Protein 4WRE (pdb70)

Solvent-accessible surface area: 7886 Å² total; per-residue (Å²): 174,106,111,123,142,84,92,110,80,89,89,98,90,80,78,38,86,80,58,152,120,24,48,18,64,70,26,75,146,34,24,0,26,16,97,31,104,42,32,43,15,79,46,0,71,90,22,0,84,182,68,67,5,88,8,0,7,0,94,54,90,129,17,8,110,8,0,8,47,14,0,144,148,82,114,69,86,0,0,0,2,0,58,62,128,18,58,7,68,103,49,48,62,26,93,49,65,48,56,97,108,67,34,46,96,10,123,77,176,33,62,0,0,0,0,43,41,99,2,25,0,12,0,68,28,29,143,72,162,28,0,1,0,12,27,113

B-factor: mean 23.02, std 9.91, range [9.68, 70.6]

Sequence (136 aa):
QTELYEIKHQILQTMGVLSSLQGSMLSSVGDKVFSTNGQSVNFDTIKEMCTTRAGGNIAVPRTPEENEAIASSIAKKYNNYVYLGMIDDFHYLDGASVSYTNWYPGEPNGQGKEDCVEMYTDGTWNDRGCLQYRLAVCEF

Structure (mmCIF, N/CA/C/O backbone):
data_4WRE
#
_entry.id   4WRE
#
_cell.length_a   66.730
_cell.length_b   66.730
_cell.length_c   165.891
_cell.angle_alpha   90.000
_cell.angle_beta   90.000
_cell.angle_gamma   120.000
#
_symmetry.space_group_name_H-M   'H 3 2'
#
loop_
_entity.id
_entity.type
_entity.pdbx_description
1 polymer 'Pulmonary surfactant-associated protein A'
2 non-polymer 'CALCIUM ION'
3 non-polymer 1,2,3,4,5,6-HEXAHYDROXY-CYCLOHEXANE
4 non-polymer HEXANE-1,6-DIOL
5 non-polymer 'CHLORIDE ION'
6 water water
#
loop_
_atom_site.group_PDB
_atom_site.id
_atom_site.type_symbol
_atom_site.label_atom_id
_atom_site.label_alt_id
_atom_site.label_comp_id
_atom_site.label_asym_id
_atom_site.label_entity_id
_atom_site.label_seq_id
_atom_site.pdbx_PDB_ins_code
_atom_site.Cartn_x
_atom_site.Cartn_y
_atom_site.Cartn_z
_atom_site.occupancy
_atom_site.B_iso_or_equiv
_atom_site.auth_seq_id
_atom_site.auth_comp_id
_atom_site.auth_asym_id
_atom_site.auth_atom_id
_atom_site.pdbx_PDB_model_num
ATOM 1 N N . GLN A 1 8 ? 6.356 -37.837 43.425 1.00 48.96 88 GLN A N 1
ATOM 2 C CA . GLN A 1 8 ? 7.350 -36.911 42.896 1.00 51.38 88 GLN A CA 1
ATOM 3 C C . GLN A 1 8 ? 7.883 -37.350 41.533 1.00 47.38 88 GLN A C 1
ATOM 4 O O . GLN A 1 8 ? 7.481 -36.814 40.500 1.00 47.75 88 GLN A O 1
ATOM 10 N N . THR A 1 9 ? 8.793 -38.320 41.538 1.00 45.32 89 THR A N 1
ATOM 11 C CA . THR A 1 9 ? 9.476 -38.757 40.319 1.00 44.21 89 THR A CA 1
ATOM 12 C C . THR A 1 9 ? 8.513 -39.396 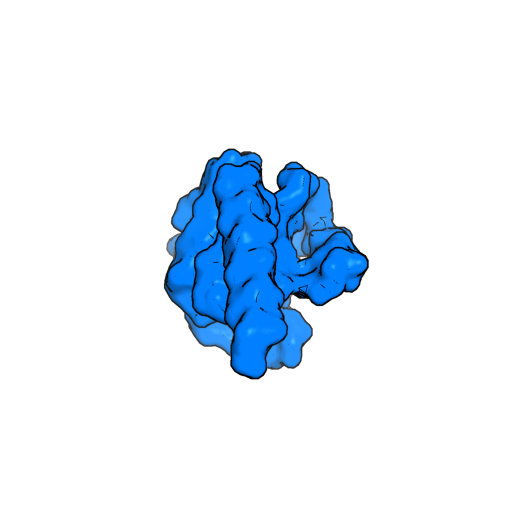39.325 1.00 41.77 89 THR A C 1
ATOM 13 O O . THR A 1 9 ? 8.664 -39.247 38.109 1.00 39.24 89 THR A O 1
ATOM 17 N N . GLU A 1 10 ? 7.529 -40.106 39.865 1.00 43.16 90 GLU A N 1
ATOM 18 C CA . GLU A 1 10 ? 6.457 -40.705 39.087 1.00 43.09 90 GLU A CA 1
ATOM 19 C C . GLU A 1 10 ? 5.809 -39.638 38.208 1.00 37.10 90 GLU A C 1
ATOM 20 O O . GLU A 1 10 ? 5.721 -39.792 36.987 1.00 33.40 90 GLU A O 1
ATOM 26 N N . LEU A 1 11 ? 5.388 -38.548 38.845 1.00 38.86 91 LEU A N 1
ATOM 27 C CA . LEU A 1 11 ? 4.729 -37.428 38.175 1.00 39.41 91 LEU A CA 1
ATOM 28 C C . LEU A 1 11 ? 5.622 -36.693 37.168 1.00 35.37 91 LEU A C 1
ATOM 29 O O . LEU A 1 11 ? 5.147 -36.268 36.115 1.00 31.72 91 LEU A O 1
ATOM 34 N N . TYR A 1 12 ? 6.907 -36.542 37.478 1.00 33.93 92 TYR A N 1
ATOM 35 C CA . TYR A 1 12 ? 7.819 -35.866 36.552 1.00 31.52 92 TYR A CA 1
ATOM 36 C C . TYR A 1 12 ? 7.961 -36.639 35.248 1.00 31.94 92 TYR A C 1
ATOM 37 O O . TYR A 1 12 ? 7.908 -36.063 34.159 1.00 29.92 92 TYR A O 1
ATOM 46 N N . GLU A 1 13 ? 8.171 -37.946 35.358 1.00 31.48 93 GLU A N 1
ATOM 47 C CA . GLU A 1 13 ? 8.323 -38.772 34.169 1.00 29.48 93 GLU A CA 1
ATOM 48 C C . GLU A 1 13 ? 7.053 -38.737 33.328 1.00 25.73 93 GLU A C 1
ATOM 49 O O . GLU A 1 13 ? 7.108 -38.622 32.099 1.00 22.73 93 GLU A O 1
ATOM 55 N N . ILE A 1 14 ? 5.912 -38.813 34.000 1.00 25.68 94 ILE A N 1
ATOM 56 C CA . ILE A 1 14 ? 4.614 -38.730 33.338 1.00 24.20 94 ILE A CA 1
ATOM 57 C C . ILE A 1 14 ? 4.455 -37.417 32.576 1.00 21.54 94 ILE A C 1
ATOM 58 O O . ILE A 1 14 ? 4.064 -37.406 31.402 1.00 20.50 94 ILE A O 1
ATOM 63 N N . LYS A 1 15 ? 4.761 -36.309 33.244 1.00 22.75 95 LYS A N 1
ATOM 64 C CA . LYS A 1 15 ? 4.676 -34.995 32.608 1.00 23.23 95 LYS A CA 1
ATOM 65 C C . LYS A 1 15 ? 5.622 -34.872 31.412 1.00 20.13 95 LYS A C 1
ATOM 66 O O . LYS A 1 15 ? 5.265 -34.296 30.375 1.00 21.91 95 LYS A O 1
ATOM 72 N N . HIS A 1 16 ? 6.834 -35.402 31.557 1.00 20.16 96 HIS A N 1
ATOM 73 C CA . HIS A 1 16 ? 7.817 -35.338 30.487 1.00 20.68 96 HIS A CA 1
ATOM 74 C C . HIS A 1 16 ? 7.316 -36.118 29.281 1.00 21.36 96 HIS A C 1
ATOM 75 O O . HIS A 1 16 ? 7.395 -35.648 28.148 1.00 21.07 96 HIS A O 1
ATOM 82 N N . GLN A 1 17 ? 6.766 -37.302 29.521 1.00 18.52 97 GLN A N 1
ATOM 83 C CA . GLN A 1 17 ? 6.260 -38.110 28.414 1.00 17.36 97 GLN A CA 1
ATOM 84 C C . GLN A 1 17 ? 5.093 -37.449 27.691 1.00 18.04 97 GLN A C 1
ATOM 85 O O . GLN A 1 17 ? 4.989 -37.516 26.468 1.00 18.00 97 GLN A O 1
ATOM 91 N N . ILE A 1 18 ? 4.223 -36.792 28.446 1.00 17.38 98 ILE A N 1
ATOM 92 C CA . ILE A 1 18 ? 3.126 -36.050 27.838 1.00 18.07 98 ILE A CA 1
ATOM 93 C C . ILE A 1 18 ? 3.634 -34.936 26.942 1.00 18.33 98 ILE A C 1
ATOM 94 O O . ILE A 1 18 ? 3.195 -34.801 25.792 1.00 18.31 98 ILE A O 1
ATOM 99 N N . LEU A 1 19 ? 4.581 -34.159 27.447 1.00 17.87 99 LEU A N 1
ATOM 100 C CA . LEU A 1 19 ? 5.193 -33.102 26.651 1.00 19.15 99 LEU A CA 1
ATOM 101 C C . LEU A 1 19 ? 5.921 -33.647 25.414 1.00 19.20 99 LEU A C 1
ATOM 102 O O . LEU A 1 19 ? 5.893 -33.028 24.345 1.00 19.33 99 LEU A O 1
ATOM 107 N N . GLN A 1 20 ? 6.550 -34.813 25.544 1.00 21.04 100 GLN A N 1
ATOM 108 C CA . GLN A 1 20 ? 7.120 -35.477 24.377 1.00 20.40 100 GLN A CA 1
ATOM 109 C C . GLN A 1 20 ? 6.054 -35.799 23.330 1.00 18.08 100 GLN A C 1
ATOM 110 O O . GLN A 1 20 ? 6.246 -35.539 22.140 1.00 16.15 100 GLN A O 1
ATOM 116 N N . THR A 1 21 ? 4.935 -36.381 23.752 1.00 14.36 101 THR A N 1
ATOM 117 C CA . THR A 1 21 ? 3.896 -36.729 22.775 1.00 14.71 101 THR A CA 1
ATOM 118 C C . THR A 1 21 ? 3.294 -35.474 22.139 1.00 14.12 101 THR A C 1
ATOM 119 O O . THR A 1 21 ? 3.053 -35.434 20.927 1.00 16.92 101 THR A O 1
ATOM 123 N N . MET A 1 22 ? 3.068 -34.440 22.944 1.00 15.00 102 MET A N 1
ATOM 124 C CA . MET A 1 22 ? 2.559 -33.186 22.396 1.00 15.37 102 MET A CA 1
ATOM 125 C C . MET A 1 22 ? 3.566 -32.519 21.455 1.00 16.44 102 MET A C 1
ATOM 126 O O . MET A 1 22 ? 3.189 -31.916 20.446 1.00 17.34 102 MET A O 1
ATOM 131 N N . GLY A 1 23 ? 4.844 -32.658 21.775 1.00 17.18 103 GLY A N 1
ATOM 132 C CA . GLY A 1 23 ? 5.888 -32.098 20.942 1.00 17.68 103 GLY A CA 1
ATOM 133 C C . GLY A 1 23 ? 5.884 -32.772 19.582 1.00 18.96 103 GLY A C 1
ATOM 134 O O . GLY A 1 23 ? 5.971 -32.109 18.550 1.00 16.12 103 GLY A O 1
ATOM 135 N N . VAL A 1 24 ? 5.768 -34.098 19.589 1.00 14.49 104 VAL A N 1
ATOM 136 C CA . VAL A 1 24 ? 5.731 -34.874 18.360 1.00 14.34 104 VAL A CA 1
ATOM 137 C C . VAL A 1 24 ? 4.514 -34.481 17.521 1.00 17.81 104 VAL A C 1
ATOM 138 O O . VAL A 1 24 ? 4.648 -34.206 16.325 1.00 18.97 104 VAL A O 1
ATOM 142 N N . LEU A 1 25 ? 3.344 -34.422 18.151 1.00 16.09 105 LEU A N 1
ATOM 143 C CA . LEU A 1 25 ? 2.122 -34.031 17.448 1.00 15.40 105 LEU A CA 1
ATOM 144 C C . LEU A 1 25 ? 2.219 -32.624 16.879 1.00 15.34 105 LEU A C 1
ATOM 145 O O . LEU A 1 25 ? 1.775 -32.368 15.758 1.00 18.19 105 LEU A O 1
ATOM 150 N N A SER A 1 26 ? 2.807 -31.714 17.651 0.47 16.30 106 SER A N 1
ATOM 151 N N B SER A 1 26 ? 2.808 -31.717 17.647 0.53 16.27 106 SER A N 1
ATOM 152 C CA A SER A 1 26 ? 3.027 -30.342 17.191 0.47 17.61 106 SER A CA 1
ATOM 153 C CA B SER A 1 26 ? 3.018 -30.354 17.174 0.53 17.76 106 SER A CA 1
ATOM 154 C C A SER A 1 26 ? 3.957 -30.312 15.978 0.47 18.54 106 SER A C 1
ATOM 155 C C B SER A 1 26 ? 3.952 -30.322 15.967 0.53 18.46 106 SER A C 1
ATOM 156 O O A SER A 1 26 ? 3.688 -29.623 14.986 0.47 19.76 106 SER A O 1
ATOM 157 O O B SER A 1 26 ? 3.682 -29.642 14.968 0.53 19.71 106 SER A O 1
ATOM 162 N N . LEU A 1 27 ? 5.056 -31.060 16.063 1.00 14.38 107 LEU A N 1
ATOM 163 C CA . LEU A 1 27 ? 6.033 -31.103 14.989 1.00 18.07 107 LEU A CA 1
ATOM 164 C C . LEU A 1 27 ? 5.394 -31.657 13.720 1.00 16.99 107 LEU A C 1
ATOM 165 O O . LEU A 1 27 ? 5.661 -31.173 12.625 1.00 19.91 107 LEU A O 1
ATOM 170 N N . GLN A 1 28 ? 4.535 -32.662 13.883 1.00 19.91 108 GLN A N 1
ATOM 171 C CA . GLN A 1 28 ? 3.881 -33.318 12.750 1.00 24.27 108 GLN A CA 1
ATOM 172 C C . GLN A 1 28 ? 2.851 -32.419 12.082 1.00 25.18 108 GLN A C 1
ATOM 173 O O . GLN A 1 28 ? 2.438 -32.684 10.959 1.00 27.27 108 GLN A O 1
ATOM 179 N N . GLY A 1 29 ? 2.435 -31.364 12.769 1.00 20.69 109 GLY A N 1
ATOM 180 C CA . GLY A 1 29 ? 1.372 -30.518 12.261 1.00 23.26 109 GLY A CA 1
ATOM 181 C C . GLY A 1 29 ? 0.012 -31.092 12.608 1.00 24.62 109 GLY A C 1
ATOM 182 O O . GLY A 1 29 ? -0.998 -30.729 12.016 1.00 24.23 109 GLY A O 1
ATOM 183 N N . SER A 1 30 ? -0.023 -31.988 13.595 1.00 21.64 110 SER A N 1
ATOM 184 C CA . SER A 1 30 ? -1.278 -32.621 13.973 1.00 20.68 110 SER A CA 1
ATOM 185 C C . SER A 1 30 ? -2.002 -31.851 15.070 1.00 25.45 110 SER A C 1
ATOM 186 O O . SER A 1 30 ? -3.188 -32.083 15.331 1.00 25.91 110 SER A O 1
ATOM 189 N N . MET A 1 31 ? -1.288 -30.925 15.704 1.00 23.18 111 MET A N 1
ATOM 190 C CA . MET A 1 31 ? -1.912 -30.046 16.680 1.00 23.43 111 MET A CA 1
ATOM 191 C C . MET A 1 31 ? -1.219 -28.694 16.786 1.00 21.41 111 MET A C 1
ATOM 192 O O . MET A 1 31 ? -0.050 -28.536 16.419 1.00 19.19 111 MET A O 1
ATOM 197 N N . LEU A 1 32 ? -1.965 -27.734 17.316 1.00 19.01 112 LEU A N 1
ATOM 198 C CA . LEU A 1 32 ? -1.437 -26.432 17.673 1.00 21.46 112 LEU A CA 1
ATOM 199 C C . LEU A 1 32 ? -1.970 -26.102 19.066 1.00 21.42 112 LEU A C 1
ATOM 200 O O . LEU A 1 32 ? -3.178 -26.175 19.306 1.00 22.26 112 LEU A O 1
ATOM 205 N N A SER A 1 33 ? -1.073 -25.718 19.974 0.58 18.97 113 SER A N 1
ATOM 206 N N B SER A 1 33 ? -1.064 -25.763 19.976 0.42 19.63 113 SER A N 1
ATOM 207 C CA A SER A 1 33 ? -1.422 -25.459 21.375 0.58 21.92 113 SER A CA 1
ATOM 208 C CA B SER A 1 33 ? -1.451 -25.402 21.331 0.42 22.31 113 SER A CA 1
ATOM 209 C C A SER A 1 33 ? -1.397 -23.961 21.701 0.58 24.64 113 SER A C 1
ATOM 210 C C B SER A 1 33 ? -1.493 -23.899 21.501 0.42 24.59 113 SER A C 1
ATOM 211 O O A SER A 1 33 ? -0.385 -23.300 21.489 0.58 25.70 113 SER A O 1
ATOM 212 O O B SER A 1 33 ? -0.633 -23.179 20.995 0.42 24.29 113 SER A O 1
ATOM 217 N N . VAL A 1 34 ? -2.514 -23.437 22.208 1.00 21.99 114 VAL A N 1
ATOM 218 C CA . VAL A 1 34 ? -2.615 -22.037 22.605 1.00 20.37 114 VAL A CA 1
ATOM 219 C C . VAL A 1 34 ? -3.183 -22.056 24.017 1.00 19.78 114 VAL A C 1
ATOM 220 O O . VAL A 1 34 ? -4.333 -22.439 24.229 1.00 19.83 114 VAL A O 1
ATOM 224 N N . GLY A 1 35 ? -2.370 -21.662 24.988 1.00 23.78 115 GLY A N 1
ATOM 225 C CA . GLY A 1 35 ? -2.766 -21.787 26.376 1.00 27.95 115 GLY A CA 1
ATOM 226 C C . GLY A 1 35 ? -3.169 -23.216 26.703 1.00 26.95 115 GLY A C 1
A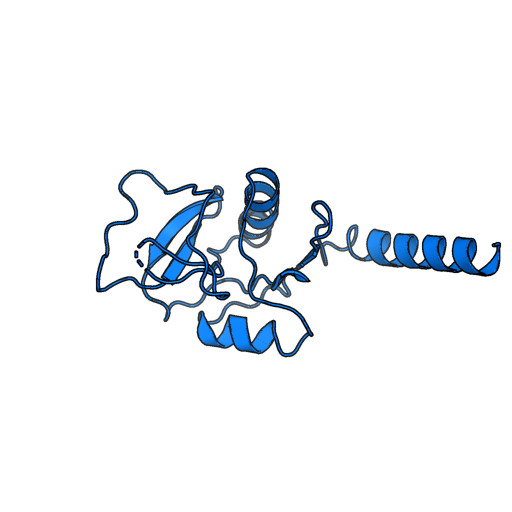TOM 227 O O . GLY A 1 35 ? -2.409 -24.153 26.450 1.00 28.29 115 GLY A O 1
ATOM 228 N N . ASP A 1 36 ? -4.383 -23.371 27.227 1.00 27.51 116 ASP A N 1
ATOM 229 C CA . ASP A 1 36 ? -4.928 -24.657 27.671 1.00 25.14 116 ASP A CA 1
ATOM 230 C C . ASP A 1 36 ? -5.635 -25.391 26.523 1.00 23.79 116 ASP A C 1
ATOM 231 O O . ASP A 1 36 ? -6.056 -26.535 26.669 1.00 24.97 116 ASP A O 1
ATOM 236 N N . LYS A 1 37 ? -5.744 -24.728 25.375 1.00 17.92 117 LYS A N 1
ATOM 237 C CA . LYS A 1 37 ? -6.508 -25.246 24.248 1.00 19.49 117 LYS A CA 1
ATOM 238 C C . LYS A 1 37 ? -5.579 -25.919 23.253 1.00 21.11 117 LYS A C 1
ATOM 239 O O . LYS A 1 37 ? -4.450 -25.479 23.058 1.00 20.97 117 LYS A O 1
ATOM 245 N N . VAL A 1 38 ? -6.073 -26.971 22.612 1.00 16.02 118 VAL A N 1
ATOM 246 C CA . VAL A 1 38 ? -5.346 -27.623 21.533 1.00 15.87 118 VAL A CA 1
ATOM 247 C C . VAL A 1 38 ? -6.239 -27.667 20.307 1.00 14.74 118 VAL A C 1
ATOM 248 O O . VAL A 1 38 ? -7.364 -28.150 20.373 1.00 17.26 118 VAL A O 1
ATOM 252 N N . PHE A 1 39 ? -5.734 -27.149 19.193 1.00 14.44 119 PHE A N 1
ATOM 253 C CA . PHE A 1 39 ? -6.487 -27.110 17.952 1.00 16.08 119 PHE A CA 1
ATOM 254 C C . PHE A 1 39 ? -5.920 -28.164 17.014 1.00 13.64 119 PHE A C 1
ATOM 255 O O . PHE A 1 39 ? -4.721 -28.409 17.010 1.00 17.54 119 PHE A O 1
ATOM 263 N N . SER A 1 40 ? -6.784 -28.769 16.209 1.00 13.39 120 SER A N 1
ATOM 264 C CA . SER A 1 40 ? -6.329 -29.794 15.277 1.00 13.62 120 SER A CA 1
ATOM 265 C C . SER A 1 40 ? -7.295 -29.938 14.119 1.00 15.07 120 SER A C 1
ATOM 266 O O . SER A 1 40 ? -8.502 -29.710 14.271 1.00 15.05 120 SER A O 1
ATOM 269 N N . THR A 1 41 ? -6.751 -30.286 12.956 1.00 16.41 121 THR A N 1
ATOM 270 C CA . THR A 1 41 ? -7.561 -30.685 11.817 1.00 15.80 121 THR A CA 1
ATOM 271 C C . THR A 1 41 ? -7.002 -31.963 11.210 1.00 20.71 121 THR A C 1
ATOM 272 O O . THR A 1 41 ? -5.794 -32.242 11.287 1.00 23.04 121 THR A O 1
ATOM 276 N N . ASN A 1 42 ? -7.882 -32.747 10.606 1.00 19.87 122 ASN A N 1
ATOM 277 C CA . ASN A 1 42 ? -7.435 -33.888 9.833 1.00 22.72 122 ASN A CA 1
ATOM 278 C C . ASN A 1 42 ? -7.427 -33.580 8.345 1.00 19.93 122 ASN A C 1
ATOM 279 O O . ASN A 1 42 ? -7.105 -34.442 7.528 1.00 19.92 122 ASN A O 1
ATOM 284 N N . GLY A 1 43 ? -7.772 -32.345 7.998 1.00 17.62 123 GLY A N 1
ATOM 285 C CA . GLY A 1 43 ? -7.710 -31.910 6.611 1.00 18.75 123 GLY A CA 1
ATOM 286 C C . GLY A 1 43 ? -8.964 -32.165 5.802 1.00 18.25 123 GLY A C 1
ATOM 287 O O . GLY A 1 43 ? -9.007 -31.868 4.598 1.00 20.44 123 GLY A O 1
ATOM 288 N N . GLN A 1 44 ? -9.982 -32.730 6.435 1.00 16.24 124 GLN A N 1
ATOM 289 C CA . GLN A 1 44 ? -11.243 -32.991 5.741 1.00 19.89 124 GLN A CA 1
ATOM 290 C C . GLN A 1 44 ? -12.159 -31.776 5.720 1.00 19.07 124 GLN A C 1
ATOM 291 O O . GLN A 1 44 ? -12.147 -30.970 6.649 1.00 16.96 124 GLN A O 1
ATOM 297 N N . SER A 1 45 ? -12.946 -31.651 4.650 1.00 18.37 125 SER A N 1
ATOM 298 C CA . SER A 1 45 ? -13.937 -30.577 4.528 1.00 17.39 125 SER A CA 1
ATOM 299 C C . SER A 1 45 ? -15.363 -31.130 4.487 1.00 15.37 125 SER A C 1
ATOM 300 O O . SER A 1 45 ? -15.689 -31.97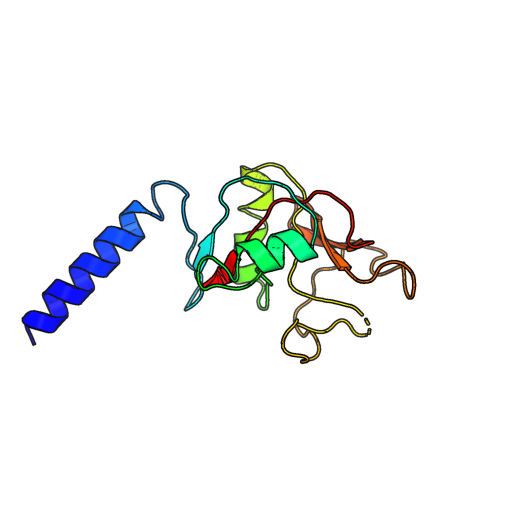1 3.656 1.00 17.82 125 SER A O 1
ATOM 303 N N . VAL A 1 46 ? -16.207 -30.661 5.400 1.00 15.58 126 VAL A N 1
ATOM 304 C CA . VAL A 1 46 ? -17.593 -31.108 5.493 1.00 14.08 126 VAL A CA 1
ATOM 305 C C . VAL A 1 46 ? -18.422 -29.930 6.013 1.00 12.51 126 VAL A C 1
ATOM 306 O O . VAL A 1 46 ? -17.882 -28.858 6.287 1.00 16.62 126 VAL A O 1
ATOM 310 N N . ASN A 1 47 ? -19.733 -30.107 6.132 1.00 13.41 127 ASN A N 1
ATOM 311 C CA . ASN A 1 47 ? -20.545 -28.980 6.582 1.00 12.51 127 ASN A CA 1
ATOM 312 C C . ASN A 1 47 ? -20.486 -28.802 8.101 1.00 14.94 127 ASN A C 1
ATOM 313 O O . ASN A 1 47 ? -19.904 -29.624 8.806 1.00 16.24 127 ASN A O 1
ATOM 318 N N . PHE A 1 48 ? -21.104 -27.732 8.585 1.00 15.30 128 PHE A N 1
ATOM 319 C CA . PHE A 1 48 ? -21.032 -27.358 10.001 1.00 12.86 128 PHE A CA 1
ATOM 320 C C . PHE A 1 48 ? -21.455 -28.480 10.954 1.00 13.00 128 PHE A C 1
ATOM 321 O O . PHE A 1 48 ? -20.734 -28.798 11.896 1.00 14.36 128 PHE A O 1
ATOM 329 N N . ASP A 1 49 ? -22.609 -29.091 10.702 1.00 14.90 129 ASP A N 1
ATOM 330 C CA . ASP A 1 49 ? -23.118 -30.137 11.582 1.00 17.13 129 ASP A CA 1
ATOM 331 C C . ASP A 1 49 ? -22.178 -31.332 11.593 1.00 16.56 129 ASP A C 1
ATOM 332 O O . ASP A 1 49 ? -21.977 -31.985 12.621 1.00 16.23 129 ASP A O 1
ATOM 337 N N . THR A 1 50 ? -21.614 -31.626 10.428 1.00 14.87 130 THR A N 1
ATOM 338 C CA . THR A 1 50 ? -20.759 -32.792 10.291 1.00 15.08 130 THR A CA 1
ATOM 339 C C . THR A 1 50 ? -19.412 -32.571 10.982 1.00 16.32 130 THR A C 1
ATOM 340 O O . THR A 1 50 ? -18.834 -33.505 11.538 1.00 16.04 130 THR A O 1
ATOM 344 N N . ILE A 1 51 ? -18.933 -31.328 10.975 1.00 12.79 131 ILE A N 1
ATOM 345 C CA . ILE A 1 51 ? -17.729 -30.978 11.718 1.00 12.29 131 ILE A CA 1
ATOM 346 C C . ILE A 1 51 ? -18.017 -31.174 13.203 1.00 18.18 131 ILE A C 1
ATOM 347 O O . ILE A 1 51 ? -17.241 -31.805 13.915 1.00 17.22 131 ILE A O 1
ATOM 352 N N . LYS A 1 52 ? -19.154 -30.669 13.667 1.00 15.98 132 LYS A N 1
ATOM 353 C CA . LYS A 1 52 ? -19.520 -30.851 15.079 1.00 15.68 132 LYS A CA 1
ATOM 354 C C . LYS A 1 52 ? -19.533 -32.326 15.471 1.00 18.50 132 LYS A C 1
ATOM 355 O O . LYS A 1 52 ? -19.037 -32.704 16.541 1.00 22.87 132 LYS A O 1
ATOM 361 N N . GLU A 1 53 ? -20.098 -33.159 14.601 1.00 17.36 133 GLU A N 1
ATOM 362 C CA . GLU A 1 53 ? -20.158 -34.593 14.843 1.00 18.19 133 GLU A CA 1
ATOM 363 C C . GLU A 1 53 ? -18.759 -35.218 14.875 1.00 19.95 133 GLU A C 1
ATOM 364 O O . GLU A 1 53 ? -18.482 -36.076 15.707 1.00 20.87 133 GLU A O 1
ATOM 370 N N . MET A 1 54 ? -17.883 -34.775 13.978 1.00 18.19 134 MET A N 1
ATOM 371 C CA . MET A 1 54 ? -16.517 -35.313 13.918 1.00 20.13 134 MET A CA 1
ATOM 372 C C . MET A 1 54 ? -15.727 -34.935 15.159 1.00 17.86 134 MET A C 1
ATOM 373 O O . MET A 1 54 ? -14.993 -35.759 15.718 1.00 17.45 134 MET A O 1
ATOM 378 N N . CYS A 1 55 ? -15.862 -33.681 15.581 1.00 14.67 135 CYS A N 1
ATOM 379 C CA . CYS A 1 55 ? -15.141 -33.224 16.760 1.00 18.22 135 CYS A CA 1
ATOM 380 C C . CYS A 1 55 ? -15.630 -33.938 18.022 1.00 21.17 135 CYS A C 1
ATOM 381 O O . CYS A 1 55 ? -14.825 -34.392 18.829 1.00 18.74 135 CYS A O 1
ATOM 384 N N A THR A 1 56 ? -16.943 -34.049 18.196 0.39 19.61 136 THR A N 1
ATOM 385 N N B THR A 1 56 ? -16.949 -34.037 18.174 0.61 19.30 136 THR A N 1
ATOM 386 C CA A THR A 1 56 ? -17.465 -34.710 19.393 0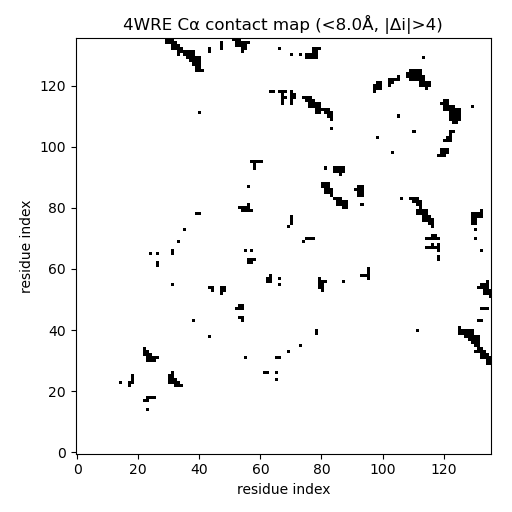.39 20.30 136 THR A CA 1
ATOM 387 C CA B THR A 1 56 ? -17.540 -34.718 19.327 0.61 20.76 136 THR A CA 1
ATOM 388 C C A THR A 1 56 ? -17.110 -36.197 19.424 0.39 20.96 136 THR A C 1
ATOM 389 C C B THR A 1 56 ? -17.063 -36.161 19.406 0.61 20.80 136 THR A C 1
ATOM 390 O O A THR A 1 56 ? -16.934 -36.776 20.497 0.39 22.70 136 THR A O 1
ATOM 391 O O B THR A 1 56 ? -16.757 -36.670 20.486 0.61 22.73 136 THR A O 1
ATOM 398 N N . ARG A 1 57 ? -16.993 -36.807 18.246 1.00 18.53 137 ARG A N 1
ATOM 399 C CA . ARG A 1 57 ? -16.598 -38.205 18.141 1.00 22.68 137 ARG A CA 1
ATOM 400 C C . ARG A 1 57 ? -15.177 -38.406 18.676 1.00 23.22 137 ARG A C 1
ATOM 401 O O . ARG A 1 57 ? -14.877 -39.415 19.326 1.00 23.32 137 ARG A O 1
ATOM 409 N N . ALA A 1 58 ? -14.329 -37.412 18.439 1.00 21.84 138 ALA A N 1
ATOM 410 C CA . ALA A 1 58 ? -12.938 -37.441 18.889 1.00 21.64 138 ALA A CA 1
ATOM 411 C C . ALA A 1 58 ? -12.752 -36.995 20.343 1.00 22.94 138 ALA A C 1
ATOM 412 O O . ALA A 1 58 ? -11.643 -37.062 20.873 1.00 23.88 138 ALA A O 1
ATOM 414 N N . GLY A 1 59 ? -13.828 -36.541 20.979 1.00 19.27 139 GLY A N 1
ATOM 415 C CA . GLY A 1 59 ? -13.775 -36.112 22.362 1.00 23.15 139 GLY A CA 1
ATOM 416 C C . GLY A 1 59 ? -13.566 -34.618 22.513 1.00 21.22 139 GLY A C 1
ATOM 417 O O . GLY A 1 59 ? -13.237 -34.146 23.603 1.00 23.32 139 GLY A O 1
ATOM 418 N N . GLY A 1 60 ? -13.748 -33.882 21.419 1.00 20.89 140 GLY A N 1
ATOM 419 C CA . GLY A 1 60 ? -13.555 -32.437 21.408 1.00 19.57 140 GLY A CA 1
ATOM 420 C C . GLY A 1 60 ? -14.783 -31.669 20.936 1.00 16.08 140 GLY A C 1
ATOM 421 O O . GLY A 1 60 ? -15.902 -32.181 21.004 1.00 18.05 140 GLY A O 1
ATOM 422 N N . ASN A 1 61 ? -14.566 -30.443 20.462 1.00 16.74 141 ASN A N 1
ATOM 423 C CA . ASN A 1 61 ? -15.642 -29.562 20.001 1.00 20.75 141 ASN A CA 1
ATOM 424 C C . ASN A 1 61 ? -15.178 -28.806 18.764 1.00 19.75 141 ASN A C 1
ATOM 425 O O . ASN A 1 61 ? -13.974 -28.669 18.548 1.00 18.06 141 ASN A O 1
ATOM 430 N N . ILE A 1 62 ? -16.107 -28.316 17.945 1.00 12.16 142 ILE A N 1
ATOM 431 C CA . ILE A 1 62 ? -15.700 -27.490 16.809 1.00 11.38 142 ILE A CA 1
ATOM 432 C C . ILE A 1 62 ? -14.947 -26.264 17.343 1.00 14.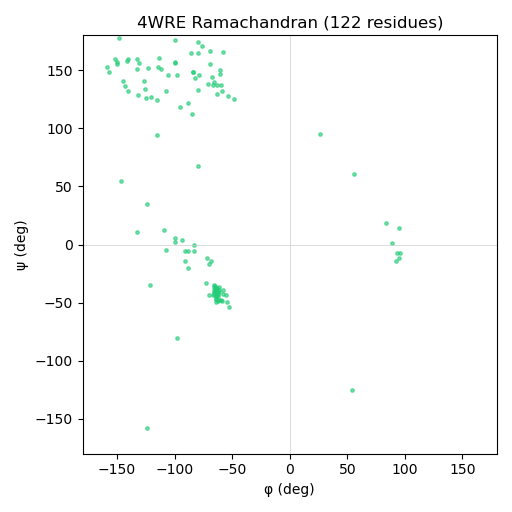08 142 ILE A C 1
ATOM 433 O O . ILE A 1 62 ? -15.323 -25.685 18.366 1.00 16.96 142 ILE A O 1
ATOM 438 N N . ALA A 1 63 ? -13.846 -25.916 16.690 1.00 11.88 143 ALA A N 1
ATOM 439 C CA . ALA A 1 63 ? -12.988 -24.856 17.192 1.00 15.47 143 ALA A CA 1
ATOM 440 C C . ALA A 1 63 ? -13.657 -23.487 17.131 1.00 15.82 143 ALA A C 1
ATOM 441 O O . ALA A 1 63 ? -14.399 -23.182 16.194 1.00 14.69 143 ALA A O 1
ATOM 443 N N . VAL A 1 64 ? -13.379 -22.664 18.134 1.00 16.78 144 VAL A N 1
ATOM 444 C CA . VAL A 1 64 ? -13.794 -21.272 18.084 1.00 15.45 144 VAL A CA 1
ATOM 445 C C . VAL A 1 64 ? -12.725 -20.378 18.714 1.00 13.88 144 VAL A C 1
ATOM 446 O O . VAL A 1 64 ? -12.149 -20.719 19.757 1.00 17.36 144 VAL A O 1
ATOM 450 N N . PRO A 1 65 ? -12.422 -19.239 18.070 1.00 13.47 145 PRO A N 1
ATOM 451 C CA . PRO A 1 65 ? -11.398 -18.368 18.657 1.00 14.08 145 PRO A CA 1
ATOM 452 C C . PRO A 1 65 ? -12.006 -17.389 19.648 1.00 15.55 145 PRO A C 1
ATOM 453 O O . PRO A 1 65 ? -12.899 -16.624 19.281 1.00 19.44 145 PRO A O 1
ATOM 457 N N . ARG A 1 66 ? -11.538 -17.424 20.893 1.00 15.30 146 ARG A N 1
ATOM 458 C CA . ARG A 1 66 ? -12.074 -16.544 21.921 1.00 17.77 146 ARG A CA 1
ATOM 459 C C . ARG A 1 66 ? -11.074 -15.445 22.256 1.00 17.70 146 ARG A C 1
ATOM 460 O O . ARG A 1 66 ? -11.353 -14.542 23.057 1.00 18.71 146 ARG A O 1
ATOM 468 N N . THR A 1 67 ? -9.893 -15.538 21.657 1.00 19.69 147 THR A N 1
ATOM 469 C CA . THR A 1 67 ? -8.836 -14.556 21.875 1.00 21.35 147 THR A CA 1
ATOM 470 C C . THR A 1 67 ? -8.136 -14.295 20.550 1.00 21.52 147 THR A C 1
ATOM 471 O O . THR A 1 67 ? -8.214 -15.120 19.642 1.00 21.71 147 THR A O 1
ATOM 475 N N . PRO A 1 68 ? -7.441 -13.150 20.434 1.00 22.47 148 PRO A N 1
ATOM 476 C CA . PRO A 1 68 ? -6.647 -12.925 19.219 1.00 21.91 148 PRO A CA 1
ATOM 477 C C . PRO A 1 68 ? -5.593 -14.008 18.952 1.00 19.69 148 PRO A C 1
ATOM 478 O O . PRO A 1 68 ? -5.407 -14.368 17.790 1.00 18.44 148 PRO A O 1
ATOM 482 N N . GLU A 1 69 ? -4.924 -14.521 19.986 1.00 22.18 149 GLU A N 1
ATOM 483 C CA . GLU A 1 69 ? -3.967 -15.609 19.786 1.00 20.11 149 GLU A CA 1
ATOM 484 C C . GLU A 1 69 ? -4.638 -16.877 19.257 1.00 16.37 149 GLU A C 1
ATOM 485 O O . GLU A 1 69 ? -4.098 -17.545 18.373 1.00 19.99 149 GLU A O 1
ATOM 491 N N . GLU A 1 70 ? -5.819 -17.200 19.777 1.00 16.01 150 GLU A N 1
ATOM 492 C CA . GLU A 1 70 ? -6.555 -18.360 19.276 1.00 14.48 150 GLU A CA 1
ATOM 493 C C . GLU A 1 70 ? -6.991 -18.129 17.823 1.00 18.47 150 GLU A C 1
ATOM 494 O O . GLU A 1 70 ? -6.983 -19.051 16.995 1.00 16.94 150 GLU A O 1
ATOM 500 N N . ASN A 1 71 ? -7.353 -16.890 17.508 1.00 15.61 151 ASN A N 1
ATOM 501 C CA . ASN A 1 71 ? -7.711 -16.570 16.131 1.00 15.47 151 ASN A CA 1
ATOM 502 C C . ASN A 1 71 ? -6.542 -16.771 15.184 1.00 19.57 151 ASN A C 1
ATOM 503 O O . ASN A 1 71 ? -6.712 -17.331 14.100 1.00 20.08 151 ASN A O 1
ATOM 508 N N . GLU A 1 72 ? -5.361 -16.313 15.595 1.00 17.48 152 GLU A N 1
ATOM 509 C CA . GLU A 1 72 ? -4.165 -16.471 14.777 1.00 18.84 152 GLU A CA 1
ATOM 510 C C . GLU A 1 72 ? -3.838 -17.944 14.549 1.00 21.24 152 GLU A C 1
ATOM 511 O O . GLU A 1 72 ? -3.435 -18.336 13.448 1.00 21.57 152 GLU A O 1
ATOM 517 N N . ALA A 1 73 ? -4.033 -18.756 15.585 1.00 18.50 153 ALA A N 1
ATOM 518 C CA . ALA A 1 73 ? -3.753 -20.187 15.497 1.00 17.66 153 ALA A CA 1
ATOM 519 C C . ALA A 1 73 ? -4.664 -20.885 14.483 1.00 17.21 153 ALA A C 1
ATOM 520 O O . ALA A 1 73 ? -4.199 -21.639 13.631 1.00 19.80 153 ALA A O 1
ATOM 522 N N . ILE A 1 74 ? -5.969 -20.642 14.586 1.00 15.95 154 ILE A N 1
ATOM 523 C CA . ILE A 1 74 ? -6.920 -21.235 13.651 1.00 13.93 154 ILE A CA 1
ATOM 524 C C . ILE A 1 74 ? -6.699 -20.683 12.228 1.00 18.14 154 ILE A C 1
ATOM 525 O O . ILE A 1 74 ? -6.761 -21.420 11.241 1.00 17.60 154 ILE A O 1
ATOM 530 N N . ALA A 1 75 ? -6.414 -19.391 12.124 1.00 16.58 155 ALA A N 1
ATOM 531 C CA . ALA A 1 75 ? -6.066 -18.791 10.830 1.00 16.86 155 ALA A CA 1
ATOM 532 C C . ALA A 1 75 ? -4.854 -19.471 10.197 1.00 18.48 155 ALA A C 1
ATOM 533 O O . ALA A 1 75 ? -4.816 -19.680 8.981 1.00 17.49 155 ALA A O 1
ATOM 535 N N A SER A 1 76 ? -3.867 -19.803 11.027 0.28 17.06 156 SER A N 1
ATOM 536 N N B SER A 1 76 ? -3.860 -19.818 11.012 0.72 16.31 156 SER A N 1
ATOM 537 C CA A SER A 1 76 ? -2.673 -20.501 10.565 0.28 18.47 156 SER A CA 1
ATOM 538 C CA B SER A 1 76 ? -2.675 -20.476 10.480 0.72 18.27 156 SER A CA 1
ATOM 539 C C A SER A 1 76 ? -3.043 -21.848 9.962 0.28 18.73 156 SER A C 1
ATOM 540 C C B SER A 1 76 ? -3.028 -21.868 9.956 0.72 19.21 156 SER A C 1
ATOM 541 O O A SER A 1 76 ? -2.459 -22.279 8.966 0.28 18.98 156 SER A O 1
ATOM 542 O O B SER A 1 76 ? -2.419 -22.348 8.994 0.72 18.74 156 SER A O 1
ATOM 547 N N . ILE A 1 77 ? -4.026 -22.504 10.573 1.00 17.55 157 ILE A N 1
ATOM 548 C CA . ILE A 1 77 ? -4.525 -23.791 10.084 1.00 17.40 157 ILE A CA 1
ATOM 549 C C . ILE A 1 77 ? -5.245 -23.606 8.740 1.00 18.33 157 ILE A C 1
ATOM 550 O O . ILE A 1 77 ? -5.012 -24.361 7.790 1.00 20.55 157 ILE A O 1
ATOM 555 N N . ALA A 1 78 ? -6.110 -22.594 8.670 1.00 15.24 158 ALA A N 1
ATOM 556 C CA . ALA A 1 78 ? -6.828 -22.264 7.434 1.00 13.99 158 ALA A CA 1
ATOM 557 C C . ALA A 1 78 ? -5.852 -21.962 6.312 1.00 16.96 158 ALA A C 1
ATOM 558 O O . ALA A 1 78 ? -6.042 -22.397 5.169 1.00 16.24 158 ALA A O 1
ATOM 560 N N . LYS A 1 79 ? -4.805 -21.216 6.641 1.00 16.91 159 LYS A N 1
ATOM 561 C CA . LYS A 1 79 ? -3.806 -20.828 5.653 1.00 23.30 159 LYS A CA 1
ATOM 562 C C . LYS A 1 79 ? -2.973 -22.036 5.219 1.00 27.11 159 LYS A C 1
ATOM 563 O O . LYS A 1 79 ? -2.740 -22.244 4.025 1.00 26.71 159 LYS A O 1
ATOM 569 N N . LYS A 1 80 ? -2.561 -22.855 6.182 1.00 27.76 160 LYS A N 1
ATOM 570 C CA . LYS A 1 80 ? -1.748 -24.033 5.885 1.00 29.38 160 LYS A CA 1
ATOM 571 C C . LYS A 1 80 ? -2.486 -25.084 5.060 1.00 25.28 160 LYS A C 1
ATOM 572 O O . LYS A 1 80 ? -1.909 -25.665 4.139 1.00 24.74 160 LYS A O 1
ATOM 578 N N . TYR A 1 81 ? -3.749 -25.342 5.397 1.00 18.66 161 TYR A N 1
ATOM 579 C CA . TYR A 1 81 ? -4.558 -26.310 4.652 1.00 18.01 161 TYR A CA 1
ATOM 580 C C . TYR A 1 81 ? -5.325 -25.651 3.510 1.00 20.47 161 TYR A C 1
ATOM 581 O O . TYR A 1 81 ? -5.991 -26.329 2.730 1.00 21.08 161 TYR A O 1
ATOM 590 N N . ASN A 1 82 ? -5.241 -24.328 3.445 1.00 20.99 162 ASN A N 1
ATOM 591 C CA . ASN A 1 82 ? -5.747 -23.560 2.319 1.00 18.70 162 ASN A CA 1
ATOM 592 C C . ASN A 1 82 ? -7.215 -23.813 2.031 1.00 19.02 162 ASN A C 1
ATOM 593 O O . ASN A 1 82 ? -7.581 -24.257 0.942 1.00 16.98 162 ASN A O 1
ATOM 598 N N . ASN A 1 83 ? -8.051 -23.519 3.017 1.00 18.25 163 ASN A N 1
ATOM 599 C CA . ASN A 1 83 ? -9.489 -23.678 2.890 1.00 15.29 163 ASN A CA 1
ATOM 600 C C . ASN A 1 83 ? -10.145 -22.787 3.929 1.00 18.35 163 ASN A C 1
ATOM 601 O O . ASN A 1 83 ? -9.553 -22.501 4.976 1.00 15.50 163 ASN A O 1
ATOM 606 N N . TYR A 1 84 ? -11.367 -22.356 3.652 1.00 15.76 164 TYR A N 1
ATOM 607 C CA . TYR A 1 84 ? -12.149 -21.662 4.673 1.00 15.39 164 TYR A CA 1
ATOM 608 C C . TYR A 1 84 ? -12.526 -22.661 5.759 1.00 11.78 164 TYR A C 1
ATOM 609 O O . TYR A 1 84 ? -12.633 -23.868 5.502 1.00 14.28 164 TYR A O 1
ATOM 618 N N . VAL A 1 85 ? -12.765 -22.146 6.961 1.00 13.35 165 VAL A N 1
ATOM 619 C CA . VAL A 1 85 ? -13.011 -22.962 8.147 1.00 12.21 165 VAL A CA 1
ATOM 620 C C . VAL A 1 85 ? -14.335 -22.539 8.790 1.00 10.93 165 VAL A C 1
ATOM 621 O O . VAL A 1 85 ? -14.587 -21.343 8.939 1.00 14.22 165 VAL A O 1
ATOM 625 N N . TYR A 1 86 ? -15.186 -23.491 9.164 1.00 12.05 166 TYR A N 1
ATOM 626 C CA . TYR A 1 86 ? -16.352 -23.153 9.982 1.00 10.41 166 TYR A CA 1
ATOM 627 C C . TYR A 1 86 ? -15.947 -23.000 11.456 1.00 11.93 166 TYR A C 1
ATOM 628 O O . TYR A 1 86 ? -15.222 -23.830 11.991 1.00 13.91 166 TYR A O 1
ATOM 637 N N . LEU A 1 87 ? -16.405 -21.925 12.091 1.00 9.95 167 LEU A N 1
ATOM 638 C CA . LEU A 1 87 ? -16.119 -21.678 13.522 1.00 9.68 167 LEU A CA 1
ATOM 639 C C . LEU A 1 87 ? -17.287 -22.082 14.410 1.00 13.92 167 LEU A C 1
ATOM 640 O O . LEU A 1 87 ? -18.438 -22.130 13.971 1.00 14.19 167 LEU A O 1
ATOM 645 N N . GLY A 1 88 ? -16.992 -22.355 15.678 1.00 14.17 168 GLY A N 1
ATOM 646 C CA . GLY A 1 88 ? -18.017 -22.752 16.623 1.00 12.50 168 GLY A CA 1
ATOM 647 C C . GLY A 1 88 ? -18.822 -21.579 17.157 1.00 15.54 168 GLY A C 1
ATOM 648 O O . GLY A 1 88 ? -18.750 -21.232 18.338 1.00 16.49 168 GLY A O 1
ATOM 649 N N . MET A 1 89 ? -19.599 -20.963 16.279 1.00 15.83 169 MET A N 1
ATOM 650 C CA . MET A 1 89 ? -20.551 -19.960 16.711 1.00 16.65 169 MET A CA 1
ATOM 651 C C . MET A 1 89 ? -21.755 -19.939 15.790 1.00 16.03 169 MET A C 1
ATOM 652 O O . MET A 1 89 ? -21.681 -20.378 14.640 1.00 18.14 169 MET A O 1
ATOM 657 N N . ILE A 1 90 ? -22.862 -19.437 16.314 1.00 17.16 170 ILE A N 1
ATOM 658 C CA . ILE A 1 90 ? -24.127 -19.468 15.600 1.00 20.64 170 ILE A CA 1
ATOM 659 C C . ILE A 1 90 ? -24.904 -18.201 15.937 1.00 25.38 170 ILE A C 1
ATOM 660 O O . ILE A 1 90 ? -24.879 -17.728 17.081 1.00 23.77 170 ILE A O 1
ATOM 665 N N . ASP A 1 91 ? -25.578 -17.636 14.940 1.00 18.36 171 ASP A N 1
ATOM 666 C CA . ASP A 1 91 ? -26.366 -16.422 15.162 1.00 19.08 171 ASP A CA 1
ATOM 667 C C . ASP A 1 91 ? -27.474 -16.639 16.191 1.00 29.28 171 ASP A C 1
ATOM 668 O O . ASP A 1 91 ? -28.186 -17.642 16.152 1.00 31.90 171 ASP A O 1
ATOM 673 N N . ASP A 1 97 ? -26.424 -10.810 17.145 1.00 57.66 177 ASP A N 1
ATOM 674 C CA . ASP A 1 97 ? -25.879 -11.436 18.345 1.00 53.30 177 ASP A CA 1
ATOM 675 C C . ASP A 1 97 ? -25.441 -12.877 18.070 1.00 39.93 177 ASP A C 1
ATOM 676 O O . ASP A 1 97 ? -26.247 -13.806 18.120 1.00 41.24 177 ASP A O 1
ATOM 681 N N . PHE A 1 98 ? -24.162 -13.058 17.774 1.00 30.40 178 PHE A N 1
ATOM 682 C CA . PHE A 1 98 ? -23.617 -14.398 17.608 1.00 21.86 178 PHE A CA 1
ATOM 683 C C . PHE A 1 98 ? -23.272 -14.987 18.978 1.00 19.50 178 PHE A C 1
ATOM 684 O O . PHE A 1 98 ? -22.860 -14.267 19.885 1.00 24.05 178 PHE A O 1
ATOM 692 N N . HIS A 1 99 ? -23.489 -16.288 19.131 1.00 19.75 179 HIS A N 1
ATOM 693 C CA . HIS A 1 99 ? -23.205 -16.974 20.391 1.00 23.74 179 HIS A CA 1
ATOM 694 C C . HIS A 1 99 ? -22.240 -18.113 20.136 1.00 23.31 179 HIS A C 1
ATOM 695 O O . HIS A 1 99 ? -22.235 -18.696 19.057 1.00 21.22 179 HIS A O 1
ATOM 702 N N . TYR A 1 100 ? -21.453 -18.460 21.147 1.00 19.17 180 TYR A N 1
ATOM 703 C CA . TYR A 1 10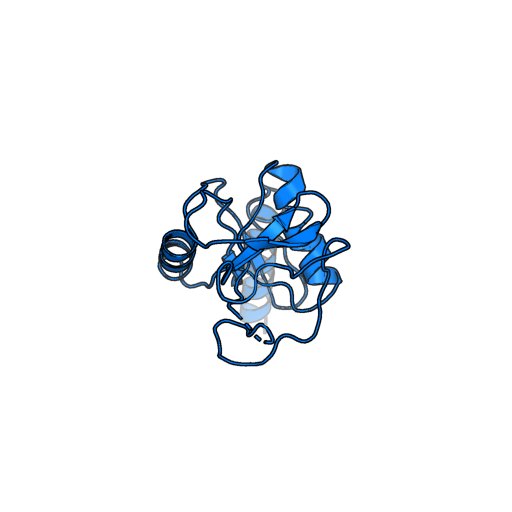0 ? -20.712 -19.709 21.122 1.00 16.68 180 TYR A CA 1
ATOM 704 C C . TYR A 1 100 ? -21.717 -20.837 21.242 1.00 15.74 180 TYR A C 1
ATOM 705 O O . TYR A 1 100 ? -22.870 -20.608 21.586 1.00 17.11 180 TYR A O 1
ATOM 714 N N . LEU A 1 101 ? -21.284 -22.063 20.974 1.00 17.20 181 LEU A N 1
ATOM 715 C CA . LEU A 1 101 ? -22.216 -23.183 21.009 1.00 17.44 181 LEU A CA 1
ATOM 716 C C . LEU A 1 101 ? -22.628 -23.542 22.450 1.00 20.07 181 LEU A C 1
ATOM 717 O O . LEU A 1 101 ? -23.587 -24.282 22.668 1.00 21.96 181 LEU A O 1
ATOM 722 N N . ASP A 1 102 ? -21.925 -22.975 23.422 1.00 16.64 182 ASP A N 1
ATOM 723 C CA . ASP A 1 102 ? -22.300 -23.146 24.826 1.00 20.34 182 ASP A CA 1
ATOM 724 C C . ASP A 1 102 ? -23.397 -22.175 25.259 1.00 22.46 182 ASP A C 1
ATOM 725 O O . ASP A 1 102 ? -23.838 -22.191 26.419 1.00 26.03 182 ASP A O 1
ATOM 730 N N . GLY A 1 103 ? -23.830 -21.326 24.329 1.00 24.09 183 GLY A N 1
ATOM 731 C CA . GLY A 1 103 ? -24.914 -20.394 24.578 1.00 27.33 183 GLY A CA 1
ATOM 732 C C . GLY A 1 103 ? -24.504 -18.985 24.987 1.00 27.98 183 GLY A C 1
ATOM 733 O O . GLY A 1 103 ? -25.353 -18.102 25.099 1.00 27.55 183 GLY A O 1
ATOM 734 N N . ALA A 1 104 ? -23.214 -18.760 25.219 1.00 22.67 184 ALA A N 1
ATOM 735 C CA . ALA A 1 104 ? -22.767 -17.441 25.647 1.00 25.94 184 ALA A CA 1
ATOM 736 C C . ALA A 1 104 ? -22.557 -16.525 24.451 1.00 22.20 184 ALA A C 1
ATOM 737 O O . ALA A 1 104 ? -22.198 -16.986 23.367 1.00 22.32 184 ALA A O 1
ATOM 739 N N . SER A 1 105 ? -22.784 -15.231 24.653 1.00 25.14 185 SER A N 1
ATOM 740 C CA . SER A 1 10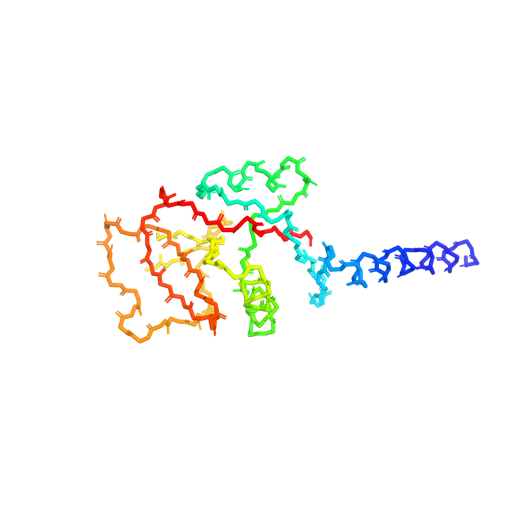5 ? -22.534 -14.239 23.608 1.00 24.00 185 SER A CA 1
ATOM 741 C C . SER A 1 105 ? -21.049 -14.139 23.289 1.00 26.30 185 SER A C 1
ATOM 742 O O . SER A 1 105 ? -20.207 -14.181 24.183 1.00 26.78 185 SER A O 1
ATOM 745 N N . VAL A 1 106 ? -20.733 -14.001 22.007 1.00 23.13 186 VAL A N 1
ATOM 746 C CA . VAL A 1 106 ? -19.355 -13.895 21.554 1.00 23.99 186 VAL A CA 1
ATOM 747 C C . VAL A 1 106 ? -18.741 -12.592 22.050 1.00 27.62 186 VAL A C 1
ATOM 748 O O . VAL A 1 106 ? -19.391 -11.551 22.020 1.00 28.20 186 VAL A O 1
ATOM 752 N N . SER A 1 107 ? -17.501 -12.655 22.525 1.00 28.30 187 SER A N 1
ATOM 753 C CA . SER A 1 107 ? -16.796 -11.449 22.939 1.00 32.96 187 SER A CA 1
ATOM 754 C C . SER A 1 107 ? -15.887 -10.988 21.815 1.00 32.37 187 SER A C 1
ATOM 755 O O . SER A 1 107 ? -16.224 -10.079 21.054 1.00 32.42 187 SER A O 1
ATOM 758 N N . TYR A 1 108 ? -14.727 -11.623 21.721 1.00 29.03 188 TYR A N 1
ATOM 759 C CA . TYR A 1 108 ? -13.772 -11.323 20.672 1.00 24.80 188 TYR A CA 1
ATOM 760 C C . TYR A 1 108 ? -14.409 -11.548 19.296 1.00 21.43 188 TYR A C 1
ATOM 761 O O . TYR A 1 108 ? -15.042 -12.574 19.072 1.00 20.05 188 TYR A O 1
ATOM 770 N N . THR A 1 109 ? -14.256 -10.584 18.389 1.00 21.16 189 THR A N 1
ATOM 771 C CA . THR A 1 109 ? -14.654 -10.769 16.991 1.00 19.63 189 THR A CA 1
ATOM 772 C C . THR A 1 109 ? -13.559 -10.301 16.034 1.00 20.36 189 THR A C 1
ATOM 773 O O . THR A 1 109 ? -12.694 -9.506 16.399 1.00 22.51 189 THR A O 1
ATOM 777 N N . ASN A 1 110 ? -13.609 -10.786 14.800 1.00 17.01 190 ASN A N 1
ATOM 778 C CA . ASN A 1 110 ? -12.666 -10.362 13.780 1.00 17.76 190 ASN A CA 1
ATOM 779 C C . ASN A 1 110 ? -13.344 -10.354 12.422 1.00 17.73 190 ASN A C 1
ATOM 780 O O . ASN A 1 110 ? -12.875 -10.996 11.484 1.00 17.01 190 ASN A O 1
ATOM 785 N N . TRP A 1 111 ? -14.457 -9.634 12.320 1.00 16.10 191 TRP A N 1
ATOM 786 C CA . TRP A 1 111 ? -15.210 -9.597 11.074 1.00 18.41 191 TRP A CA 1
ATOM 787 C C . TRP A 1 111 ? -14.437 -8.991 9.909 1.00 19.82 191 TRP A C 1
ATOM 788 O O . TRP A 1 111 ? -13.749 -7.976 10.040 1.00 18.23 191 TRP A O 1
ATOM 799 N N . TYR A 1 112 ? -14.557 -9.631 8.759 1.00 18.42 192 TYR A N 1
ATOM 800 C CA . TYR A 1 112 ? -14.141 -9.023 7.515 1.00 17.96 192 TYR A CA 1
ATOM 801 C C . TYR A 1 112 ? -14.985 -7.749 7.321 1.00 21.11 192 TYR A C 1
ATOM 802 O O . TYR A 1 112 ? -16.133 -7.703 7.767 1.00 19.39 192 TYR A O 1
ATOM 811 N N . PRO A 1 113 ? -14.413 -6.693 6.696 1.00 21.95 193 PRO A N 1
ATOM 812 C CA . PRO A 1 113 ? -15.171 -5.439 6.542 1.00 24.92 193 PRO A CA 1
ATOM 813 C C . PRO A 1 113 ? -16.545 -5.624 5.881 1.00 25.83 193 PRO A C 1
ATOM 814 O O . PRO A 1 113 ? -16.647 -6.228 4.815 1.00 25.56 193 PRO A O 1
ATOM 818 N N . GLY A 1 114 ? -17.589 -5.110 6.527 1.00 26.42 194 GLY A N 1
ATOM 819 C CA . GLY A 1 114 ? -18.940 -5.234 6.017 1.00 23.57 194 GLY A CA 1
ATOM 820 C C . GLY A 1 114 ? -19.719 -6.405 6.592 1.00 23.16 194 GLY A C 1
ATOM 821 O O . GLY A 1 114 ? -20.930 -6.502 6.399 1.00 19.21 194 GLY A O 1
ATOM 822 N N . GLU A 1 115 ? -19.031 -7.306 7.289 1.00 19.84 195 GLU A N 1
ATOM 823 C CA . GLU A 1 115 ? -19.697 -8.452 7.909 1.00 17.37 195 GLU A CA 1
ATOM 824 C C . GLU A 1 115 ? -19.914 -8.166 9.393 1.00 17.81 195 GLU A C 1
ATOM 825 O O . GLU A 1 115 ? -19.186 -7.349 9.972 1.00 18.90 195 GLU A O 1
ATOM 831 N N . PRO A 1 116 ? -20.908 -8.829 10.017 1.00 19.02 196 PRO A N 1
ATOM 832 C CA . PRO A 1 116 ? -21.846 -9.787 9.409 1.00 17.32 196 PRO A CA 1
ATOM 833 C C . PRO A 1 116 ? -22.950 -9.065 8.656 1.00 18.84 196 PRO A C 1
ATOM 834 O O . PRO A 1 116 ? -23.341 -7.979 9.068 1.00 18.36 196 PRO A O 1
ATOM 838 N N . ASN A 1 117 ? -23.421 -9.647 7.552 1.00 18.05 197 ASN A N 1
ATOM 839 C CA . ASN A 1 117 ? -24.366 -8.965 6.673 1.00 20.86 197 ASN A CA 1
ATOM 840 C C . ASN A 1 117 ? -25.557 -9.826 6.272 1.00 17.68 197 ASN A C 1
ATOM 841 O O . ASN A 1 117 ? -26.307 -9.468 5.366 1.00 18.59 197 ASN A O 1
ATOM 846 N N . GLY A 1 118 ? -25.723 -10.975 6.915 1.00 16.87 198 GLY A N 1
ATOM 847 C CA . GLY A 1 118 ? -26.723 -11.922 6.448 1.00 16.98 198 GLY A CA 1
ATOM 848 C C . GLY A 1 118 ? -27.761 -12.359 7.461 1.00 19.19 198 GLY A C 1
ATOM 849 O O . GLY A 1 118 ? -28.212 -13.511 7.424 1.00 17.61 198 GLY A O 1
ATOM 850 N N . GLN A 1 119 ? -28.153 -11.439 8.341 1.00 19.53 199 GLN A N 1
ATOM 851 C CA . GLN A 1 119 ? -29.084 -11.733 9.431 1.00 19.50 199 GLN A CA 1
ATOM 852 C C . GLN A 1 119 ? -30.316 -12.478 8.932 1.00 20.88 199 GLN A C 1
ATOM 853 O O . GLN A 1 119 ? -30.987 -12.029 8.006 1.00 21.67 199 GLN A O 1
ATOM 859 N N . GLY A 1 120 ? -30.586 -13.632 9.537 1.00 22.52 200 GLY A N 1
ATOM 860 C CA . GLY A 1 120 ? -31.797 -14.377 9.250 1.00 19.96 200 GLY A CA 1
ATOM 861 C C . GLY A 1 120 ? -31.592 -15.401 8.155 1.00 24.76 200 GLY A C 1
ATOM 862 O O . GLY A 1 120 ? -32.422 -16.296 7.959 1.00 27.87 200 GLY A O 1
ATOM 863 N N . LYS A 1 121 ? -30.482 -15.263 7.440 1.00 20.73 201 LYS A N 1
ATOM 864 C CA . LYS A 1 121 ? -30.184 -16.107 6.301 1.00 21.33 201 LYS A CA 1
ATOM 865 C C . LYS A 1 121 ? -28.862 -16.848 6.495 1.00 21.98 201 LYS A C 1
ATOM 866 O O . LYS A 1 121 ? -28.714 -17.986 6.050 1.00 22.26 201 LYS A O 1
ATOM 872 N N . GLU A 1 122 ? -27.905 -16.187 7.147 1.00 15.72 202 GLU A N 1
ATOM 873 C CA . GLU A 1 122 ? -26.564 -16.731 7.358 1.00 14.51 202 GLU A CA 1
ATOM 874 C C . GLU A 1 122 ? -26.306 -16.940 8.843 1.00 18.14 202 GLU A C 1
ATOM 875 O O . GLU A 1 122 ? -25.890 -16.018 9.542 1.00 19.84 202 GLU A O 1
ATOM 881 N N . ASP A 1 123 ? -26.565 -18.157 9.307 1.00 14.04 203 ASP A N 1
ATOM 882 C CA . ASP A 1 123 ? -26.533 -18.463 10.735 1.00 14.23 203 ASP A CA 1
ATOM 883 C C . ASP A 1 123 ? -25.151 -18.882 11.214 1.00 16.19 203 ASP A C 1
ATOM 884 O O . ASP A 1 123 ? -24.857 -18.803 12.419 1.00 17.63 203 ASP A O 1
ATOM 889 N N . CYS A 1 124 ? -24.296 -19.324 10.291 1.00 14.28 204 CYS A N 1
ATOM 890 C CA . CYS A 1 124 ? -22.965 -19.796 10.679 1.00 14.50 204 CYS A CA 1
ATOM 891 C C . CYS A 1 124 ? -21.876 -18.741 10.461 1.00 11.21 204 CYS A C 1
ATOM 892 O O . CYS A 1 124 ? -22.141 -17.639 9.978 1.00 13.17 204 CYS A O 1
ATOM 895 N N . VAL A 1 125 ? -20.657 -19.067 10.866 1.00 10.86 205 VAL A N 1
ATOM 896 C CA . VAL A 1 125 ? -19.525 -18.174 10.666 1.00 12.69 205 VAL A CA 1
ATOM 897 C C . VAL A 1 125 ? -18.370 -18.963 10.085 1.00 13.35 205 VAL A C 1
ATOM 898 O O . VAL A 1 125 ? -18.013 -20.017 10.607 1.00 14.08 205 VAL A O 1
ATOM 902 N N . GLU A 1 126 ? -17.809 -18.467 8.986 1.00 12.32 206 GLU A N 1
ATOM 903 C CA . GLU A 1 126 ? -16.642 -19.099 8.403 1.00 9.74 206 GLU A CA 1
ATOM 904 C C . GLU A 1 126 ? -15.454 -18.159 8.575 1.00 13.12 206 GLU A C 1
ATOM 905 O O . GLU A 1 126 ? -15.616 -16.938 8.621 1.00 13.30 206 GLU A O 1
ATOM 911 N N . MET A 1 127 ? -14.261 -18.732 8.671 1.00 11.46 207 MET A N 1
ATOM 912 C CA . MET A 1 127 ? -13.048 -17.938 8.701 1.00 14.26 207 MET A CA 1
ATOM 913 C C . MET A 1 127 ? -12.310 -18.087 7.373 1.00 14.30 207 MET A C 1
ATOM 914 O O . MET A 1 127 ? -12.132 -19.206 6.863 1.00 14.89 207 MET A O 1
ATOM 919 N N . TYR A 1 128 ? -11.898 -16.950 6.811 1.00 13.94 208 TYR A N 1
ATOM 920 C CA . TYR A 1 128 ? -11.094 -16.918 5.599 1.00 13.21 208 TYR A CA 1
ATOM 921 C C . TYR A 1 128 ? -9.636 -17.291 5.914 1.00 18.63 208 TYR A C 1
ATOM 922 O O . TYR A 1 128 ? -9.247 -17.403 7.080 1.00 20.63 208 TYR A O 1
ATOM 931 N N . THR A 1 129 ? -8.828 -17.487 4.879 1.00 16.67 209 THR A N 1
ATOM 932 C CA . THR A 1 129 ? -7.429 -17.849 5.102 1.00 14.79 209 THR A CA 1
ATOM 933 C C . THR A 1 129 ? -6.596 -16.722 5.724 1.00 17.65 209 THR A C 1
ATOM 934 O O . THR A 1 129 ? -5.473 -16.961 6.179 1.00 21.79 209 THR A O 1
ATOM 938 N N . ASP A 1 130 ? -7.119 -15.497 5.717 1.00 16.30 210 ASP A N 1
ATOM 939 C CA . ASP A 1 130 ? -6.416 -14.381 6.354 1.00 17.46 210 ASP A CA 1
ATOM 940 C C . ASP A 1 130 ? -6.875 -14.166 7.792 1.00 17.70 210 ASP A C 1
ATOM 941 O O . ASP A 1 130 ? -6.468 -13.208 8.443 1.00 19.92 210 ASP A O 1
ATOM 946 N N . GLY A 1 131 ? -7.753 -15.041 8.266 1.00 16.78 211 GLY A N 1
ATOM 947 C CA . GLY A 1 131 ? -8.172 -15.014 9.660 1.00 16.39 211 GLY A CA 1
ATOM 948 C C . GLY A 1 131 ? -9.423 -14.203 9.952 1.00 18.63 211 GLY A C 1
ATOM 949 O O . GLY A 1 131 ? -9.908 -14.206 11.078 1.00 17.32 211 GLY A O 1
ATOM 950 N N . THR A 1 132 ? -9.937 -13.478 8.963 1.00 15.45 212 THR A N 1
ATOM 951 C CA . THR A 1 132 ? -11.148 -12.685 9.192 1.00 13.28 212 THR A CA 1
ATOM 952 C C . THR A 1 132 ? -12.393 -13.534 8.985 1.00 13.89 212 THR A C 1
ATOM 953 O O . THR A 1 132 ? -12.324 -14.612 8.403 1.00 14.16 212 THR A O 1
ATOM 957 N N . TRP A 1 133 ? -13.528 -13.030 9.459 1.00 14.14 213 TRP A N 1
ATOM 958 C CA . TRP A 1 133 ? -14.746 -13.816 9.548 1.00 15.50 213 TRP A CA 1
ATOM 959 C C . TRP A 1 133 ? -15.843 -13.310 8.640 1.00 13.93 213 TRP A C 1
ATOM 960 O O . TRP A 1 133 ? -15.946 -12.113 8.356 1.00 15.63 213 TRP A O 1
ATOM 971 N N . ASN A 1 134 ? -16.712 -14.231 8.248 1.00 12.79 214 ASN A N 1
ATOM 972 C CA . ASN A 1 134 ? -17.876 -13.896 7.460 1.00 12.09 214 ASN A CA 1
ATOM 973 C C . ASN A 1 134 ? -19.052 -14.722 7.950 1.00 13.48 214 ASN A C 1
ATOM 974 O O . ASN A 1 134 ? -18.923 -15.937 8.113 1.00 13.52 214 ASN A O 1
ATOM 979 N N . ASP A 1 135 ? -20.200 -14.094 8.184 1.00 12.24 215 ASP A N 1
ATOM 980 C CA . ASP A 1 135 ? -21.391 -14.912 8.411 1.00 12.26 215 ASP A CA 1
ATOM 981 C C . ASP A 1 135 ? -21.813 -15.583 7.097 1.00 16.00 215 ASP A C 1
ATOM 982 O O . ASP A 1 135 ? -21.760 -14.973 6.021 1.00 14.27 215 ASP A O 1
ATOM 987 N N . ARG A 1 136 ? -22.194 -16.852 7.198 1.00 13.69 216 ARG A N 1
ATOM 988 C CA . ARG A 1 136 ? -22.414 -17.701 6.023 1.00 12.01 216 ARG A CA 1
ATOM 989 C C . ARG A 1 136 ? -23.482 -18.723 6.398 1.00 15.26 216 ARG A C 1
ATOM 990 O O . ARG A 1 136 ? -23.664 -19.016 7.584 1.00 12.12 216 ARG A O 1
ATOM 998 N N . GLY A 1 137 ? -24.199 -19.255 5.411 1.00 14.40 217 GLY A N 1
ATOM 999 C CA . GLY A 1 137 ? -25.019 -20.440 5.627 1.00 13.38 217 GLY A CA 1
ATOM 1000 C C . GLY A 1 137 ? -24.170 -21.596 6.136 1.00 15.28 217 GLY A C 1
ATOM 1001 O O . GLY A 1 137 ? -22.938 -21.547 6.069 1.00 14.62 217 GLY A O 1
ATOM 1002 N N . CYS A 1 138 ? -24.823 -22.641 6.648 1.00 14.83 218 CYS A N 1
ATOM 1003 C CA . CYS A 1 138 ? -24.119 -23.717 7.346 1.00 16.25 218 CYS A CA 1
ATOM 1004 C C . CYS A 1 138 ? -23.869 -24.957 6.494 1.00 16.11 218 CYS A C 1
ATOM 1005 O O . CYS A 1 138 ? -23.384 -25.979 7.002 1.00 15.03 218 CYS A O 1
ATOM 1008 N N . LEU A 1 139 ? -24.201 -24.872 5.209 1.00 13.10 219 LEU A N 1
ATOM 1009 C CA . LEU A 1 139 ? -24.232 -26.053 4.358 1.00 13.71 219 LEU A CA 1
ATOM 1010 C C . LEU A 1 139 ? -23.096 -26.095 3.322 1.00 17.60 219 LEU A C 1
ATOM 1011 O O . LEU A 1 139 ? -23.113 -26.912 2.411 1.00 19.01 219 LEU A O 1
ATOM 1016 N N . GLN A 1 140 ? -22.101 -25.232 3.484 1.00 12.69 220 GLN A N 1
ATOM 1017 C CA . GLN A 1 140 ? -20.904 -25.300 2.656 1.00 14.62 220 GLN A CA 1
ATOM 1018 C C . GLN A 1 140 ? -19.988 -26.392 3.181 1.00 16.45 220 GLN A C 1
ATOM 1019 O O . GLN A 1 140 ? -20.158 -26.856 4.299 1.00 13.99 220 GLN A O 1
ATOM 1025 N N . TYR A 1 141 ? -19.016 -26.802 2.370 1.00 18.51 221 TYR A N 1
ATOM 1026 C CA . TYR A 1 141 ? -17.986 -27.730 2.824 1.00 14.52 221 TYR A CA 1
ATOM 1027 C C . TYR A 1 141 ? -16.786 -26.926 3.272 1.00 12.09 221 TYR A C 1
ATOM 1028 O O . TYR A 1 141 ? -16.177 -26.195 2.482 1.00 16.63 221 TYR A O 1
ATOM 1037 N N . ARG A 1 142 ? -16.454 -27.057 4.550 1.00 11.66 222 ARG A N 1
ATOM 1038 C CA . ARG A 1 142 ? -15.398 -26.266 5.145 1.00 13.95 222 ARG A CA 1
ATOM 1039 C C . ARG A 1 142 ? -14.436 -27.163 5.917 1.00 12.68 222 ARG A C 1
ATOM 1040 O O . ARG A 1 142 ? -14.802 -28.255 6.348 1.00 14.00 222 ARG A O 1
ATOM 1048 N N . LEU A 1 143 ? -13.205 -26.687 6.081 1.00 15.30 223 LEU A N 1
ATOM 1049 C CA . LEU A 1 143 ? -12.179 -27.445 6.777 1.00 13.89 223 LEU A CA 1
ATOM 1050 C C . LEU A 1 143 ? -12.591 -27.658 8.224 1.00 11.35 223 LEU A C 1
ATOM 1051 O O . LEU A 1 143 ? -12.960 -26.708 8.929 1.00 12.92 223 LEU A O 1
ATOM 1056 N N . ALA A 1 144 ? -12.529 -28.909 8.660 1.00 12.67 224 ALA A N 1
ATOM 1057 C CA . ALA A 1 144 ? -12.959 -29.280 10.002 1.00 11.93 224 ALA A CA 1
ATOM 1058 C C . ALA A 1 144 ? -11.827 -29.049 10.995 1.00 13.48 224 ALA A C 1
ATOM 1059 O O . ALA A 1 144 ? -10.803 -29.725 10.951 1.00 15.57 224 ALA A O 1
ATOM 1061 N N . VAL A 1 145 ? -12.012 -28.085 11.882 1.00 13.64 225 VAL A N 1
ATOM 1062 C CA . VAL A 1 145 ? -11.004 -27.786 12.885 1.00 12.13 225 VAL A CA 1
ATOM 1063 C C . VAL A 1 145 ? -11.656 -27.976 14.242 1.00 12.86 225 VAL A C 1
ATOM 1064 O O . VAL A 1 145 ? -12.731 -27.420 14.502 1.00 14.64 225 VAL A O 1
ATOM 1068 N N . CYS A 1 146 ? -11.022 -28.778 15.094 1.00 12.11 226 CYS A N 1
ATOM 1069 C CA . CYS A 1 146 ? -11.549 -29.049 16.426 1.00 12.92 226 CYS A CA 1
ATOM 1070 C C . CYS A 1 146 ? -10.645 -28.471 17.485 1.00 16.86 226 CYS A C 1
ATOM 1071 O O . CYS A 1 146 ? -9.467 -28.189 17.236 1.00 16.93 226 CYS A O 1
ATOM 1074 N N . GLU A 1 147 ? -11.212 -28.300 18.674 1.00 13.71 227 GLU A N 1
ATOM 1075 C CA . GLU A 1 147 ? -10.465 -27.849 19.834 1.00 16.93 227 GLU A CA 1
ATOM 1076 C C . GLU A 1 147 ? -10.693 -28.835 20.969 1.00 16.01 227 GLU A C 1
ATOM 1077 O O . GLU A 1 147 ? -11.793 -29.361 21.140 1.00 15.41 227 GLU A O 1
ATOM 1083 N N . PHE A 1 148 ? -9.630 -29.107 21.724 1.00 16.52 228 PHE A N 1
ATOM 1084 C CA . PHE A 1 148 ? -9.661 -30.070 22.816 1.00 15.92 228 PHE A CA 1
ATOM 1085 C C . PHE A 1 148 ? -9.130 -29.400 24.062 1.00 20.78 228 PHE A C 1
ATOM 1086 O O . PHE A 1 148 ? -8.382 -28.429 23.936 1.00 19.96 228 PHE A O 1
#

Organism: Rattus norvegicus (NCBI:txid10116)

Nearest PDB structures (foldseek):
  4wre-assembly1_A  TM=1.007E+00  e=1.302E-28  Rattus norvegicus
  4wrf-assembly1_A  TM=9.975E-01  e=2.863E-26  Rattus norvegicus
  4wuw-assembly1_A  TM=9.858E-01  e=3.231E-26  Rattus norvegicus
  3pak-assembly1_A  TM=9.929E-01  e=9.052E-26  Rattus norvegicus
  5fft-assembly1_A  TM=9.927E-01  e=2.862E-25  Rattus norvegicus

InterPro domains:
  IPR001304 C-type lectin-like [PF00059] (145-248)
  IPR001304 C-type lectin-like [PS50041] (134-247)
  IPR001304 C-type lectin-like [SM00034] (126-247)
  IPR016186 C-type lectin-like/link domain superfamily [G3DSA:3.10.100.10] (101-248)
  IPR016187 C-type lectin fold [SSF56436] (134-248)
  IPR018378 C-type lectin, conserved site [PS00615] (224-246)
  IPR033990 Collectin, C-type lectin-like domain [cd03591] (136-248)
  IPR051077 Calcium-dependent Lectin [PTHR24024] (5-248)

Secondary structure (DSSP, 8-state):
-HHHHHHHHHHHHHHHHHHHHTS-EEETTEEEEEEEEEE-HHHHHHHHHHTT-EE----SHHHHHHHHHHHHHHTS-EE-SEE---EETTSPBP-S--BPTT----TTT--EEEE-TTS-EEEE-S-S-EEEEEE-

CATH classification: 3.10.100.10

Foldseek 3Di:
DVVVVVVVVVVVVVVVVCVVVQQWDDDVPKIKGFPLFWFFDVVLQVVQVVVVFGFAADQDPVSLVVVLCVCQVSVWKAWHQWWPVIAGVVGHRRDDAFADPPPPDQPPHFTTWIAHSNSHIYRHHGGDITTRMTMD

Radius of gyration: 15.83 Å; Cα contacts (8 Å, |Δi|>4): 263; chains: 1; bounding box: 41×36×41 Å

GO terms:
  GO:0001666 response to hypoxia (P, IEP)
 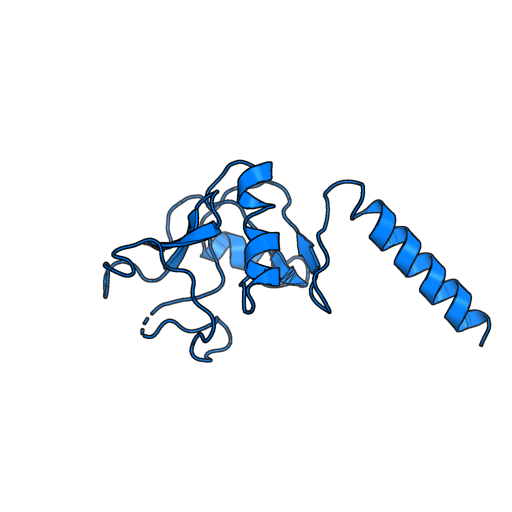 GO:0005576 extracellular region (C, IDA)
  GO:0005771 multivesicular body (C, IDA)
  GO:0009725 response to hormone (P, IEP)
  GO:0032496 response to lipopolysaccharide (P, IEP)
  GO:0032526 response to retinoic acid (P, IEP)
  GO:0033189 response to vitamin A (P, IEP)
  GO:0051384 response to glucocorticoid (P, IEP)
  GO:0055093 response to hyperoxia (P, IEP)
  GO:0050766 positive regulation of phagocytosis (P, IDA)
  GO:0071732 cellular response to nitric oxide (P, IEP)
  GO:0070741 response to interleukin-6 (P, IEP)
  GO:0070849 response to epidermal growth factor (P, IEP)
  GO:0071260 cellular response to mechanical stimulus (P, IEP)
  GO:0007623 circadian rhythm (P, IEP)